Protein AF-A0A1G5HNE0-F1 (afdb_monomer_lite)

Foldseek 3Di:
DDDPDDDDDDPDDDAWDWDQDPNDIWIKGFDDWDQDVVVRGTDTDIDTPD

Structure (mmCIF, N/CA/C/O backbone):
data_AF-A0A1G5HNE0-F1
#
_entry.id   AF-A0A1G5HNE0-F1
#
loop_
_atom_site.group_PDB
_atom_site.id
_atom_site.type_symbol
_atom_site.label_atom_id
_atom_site.label_alt_id
_atom_site.label_comp_id
_atom_site.label_asym_id
_atom_site.label_entity_id
_atom_site.label_seq_id
_atom_site.pdbx_PDB_ins_code
_atom_site.Cartn_x
_atom_site.Cartn_y
_atom_site.Cartn_z
_atom_site.occupancy
_atom_site.B_iso_or_equiv
_atom_site.auth_seq_id
_atom_site.auth_comp_id
_atom_site.auth_asym_id
_atom_site.auth_atom_id
_atom_site.pdbx_PDB_model_num
ATOM 1 N N . MET A 1 1 ? -14.198 -12.528 -5.651 1.00 48.03 1 MET A N 1
ATOM 2 C CA . MET A 1 1 ? -14.404 -13.356 -4.445 1.00 48.03 1 MET A CA 1
ATOM 3 C C . MET A 1 1 ? -14.456 -12.402 -3.259 1.00 48.03 1 MET A C 1
ATOM 5 O O . MET A 1 1 ? -13.474 -11.708 -3.044 1.00 48.03 1 MET A O 1
ATOM 9 N N . TYR A 1 2 ? -15.610 -12.257 -2.601 1.00 46.12 2 TYR A N 1
ATOM 10 C CA . TYR A 1 2 ? -15.805 -11.338 -1.469 1.00 46.12 2 TYR A CA 1
ATOM 11 C C . TYR A 1 2 ? -15.958 -12.186 -0.209 1.00 46.12 2 TYR A C 1
ATOM 13 O O . TYR A 1 2 ? -16.844 -13.036 -0.148 1.00 46.12 2 TYR A O 1
ATOM 21 N N . MET A 1 3 ? -15.051 -12.022 0.747 1.00 53.19 3 MET A N 1
ATOM 22 C CA . MET A 1 3 ? -14.986 -12.855 1.942 1.00 53.19 3 MET A CA 1
ATOM 23 C C . MET A 1 3 ? -15.207 -11.939 3.148 1.00 53.19 3 MET A C 1
ATOM 25 O O . MET A 1 3 ? -14.441 -11.011 3.382 1.00 53.19 3 MET A O 1
ATOM 29 N N . ASN A 1 4 ? -16.325 -12.148 3.845 1.00 59.22 4 ASN A N 1
ATOM 30 C CA . ASN A 1 4 ? -16.923 -11.188 4.776 1.00 59.22 4 ASN A CA 1
ATOM 31 C C . ASN A 1 4 ? -16.483 -11.470 6.225 1.00 59.22 4 ASN A C 1
ATOM 33 O O . ASN A 1 4 ? -17.298 -11.788 7.088 1.00 59.22 4 ASN A O 1
ATOM 37 N N . PHE A 1 5 ? -15.174 -11.454 6.481 1.00 69.38 5 PHE A N 1
ATOM 38 C CA . PHE A 1 5 ? -14.615 -11.684 7.814 1.00 69.38 5 PHE A CA 1
ATOM 39 C C . PHE A 1 5 ? -13.462 -10.715 8.089 1.00 69.38 5 PHE A C 1
ATOM 41 O O . PHE A 1 5 ? -12.704 -10.352 7.192 1.00 69.38 5 PHE A O 1
ATOM 48 N N . LEU A 1 6 ? -13.347 -10.277 9.343 1.00 65.50 6 LEU A N 1
ATOM 49 C CA . LEU A 1 6 ? -12.301 -9.357 9.776 1.00 65.50 6 LEU A CA 1
ATOM 50 C C . LEU A 1 6 ? -11.014 -10.146 10.019 1.00 65.50 6 LEU A C 1
ATOM 52 O O . LEU A 1 6 ? -10.912 -10.917 10.975 1.00 65.50 6 LEU A O 1
ATOM 56 N N . VAL A 1 7 ? -10.033 -9.964 9.140 1.00 65.50 7 VAL A N 1
ATOM 57 C CA . VAL A 1 7 ? -8.708 -10.574 9.281 1.00 65.50 7 VAL A CA 1
ATOM 58 C C . VAL A 1 7 ? -7.851 -9.673 10.164 1.00 65.50 7 VAL A C 1
ATOM 60 O O . VAL A 1 7 ? -7.797 -8.460 9.957 1.00 65.50 7 VAL A O 1
ATOM 63 N N . LYS A 1 8 ? -7.168 -10.246 11.161 1.00 68.06 8 LYS A N 1
ATOM 64 C CA . LYS A 1 8 ? -6.147 -9.500 11.909 1.00 68.06 8 LYS A C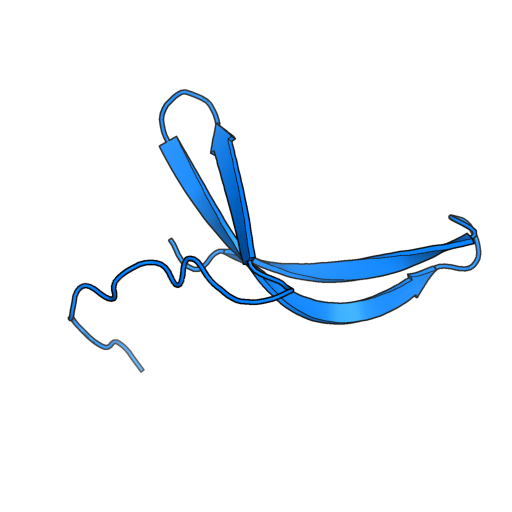A 1
ATOM 65 C C . LYS A 1 8 ? -5.051 -9.073 10.931 1.00 68.06 8 LYS A C 1
ATOM 67 O O . LYS A 1 8 ? -4.575 -9.906 10.162 1.00 68.06 8 LYS A O 1
ATOM 72 N N . ILE A 1 9 ? -4.654 -7.798 10.971 1.00 65.00 9 ILE A N 1
ATOM 73 C CA . ILE A 1 9 ? -3.528 -7.303 10.171 1.00 65.00 9 ILE A CA 1
ATOM 74 C C . ILE A 1 9 ? -2.290 -8.104 10.595 1.00 65.00 9 ILE A C 1
ATOM 76 O O . ILE A 1 9 ? -1.962 -8.095 11.785 1.00 65.00 9 ILE A O 1
ATOM 80 N N . PRO A 1 10 ? -1.620 -8.814 9.673 1.00 65.44 10 PRO A N 1
ATOM 81 C CA . PRO A 1 10 ? -0.439 -9.580 10.026 1.00 65.44 10 PRO A CA 1
ATOM 82 C C . PRO A 1 10 ? 0.649 -8.613 10.496 1.00 65.44 10 PRO A C 1
ATOM 84 O O . PRO A 1 10 ? 1.081 -7.734 9.754 1.00 65.44 10 PRO A O 1
ATOM 87 N N . THR A 1 11 ? 1.091 -8.760 11.741 1.00 60.53 11 THR A N 1
ATOM 88 C CA . THR A 1 11 ? 2.124 -7.907 12.350 1.00 60.53 11 THR A CA 1
ATOM 89 C C . THR A 1 11 ? 3.547 -8.335 11.972 1.00 60.53 11 THR A C 1
ATOM 91 O O . THR A 1 11 ? 4.504 -7.709 12.416 1.00 60.53 11 THR A O 1
ATOM 94 N N . GLY A 1 12 ? 3.696 -9.424 11.205 1.00 59.66 12 GLY A N 1
ATOM 95 C CA . GLY A 1 12 ? 4.914 -10.237 11.208 1.00 59.66 12 GLY A CA 1
ATOM 96 C C . GLY A 1 12 ? 5.637 -10.470 9.884 1.00 59.66 12 GLY A C 1
ATOM 97 O O . GLY A 1 12 ? 6.615 -11.205 9.908 1.00 59.66 12 GLY A O 1
ATOM 98 N N . GLU A 1 13 ? 5.236 -9.905 8.743 1.00 55.88 13 GLU A N 1
ATOM 99 C CA . GLU A 1 13 ? 5.839 -10.330 7.468 1.00 55.88 13 GLU A CA 1
ATOM 100 C C . GLU A 1 13 ? 6.371 -9.185 6.605 1.00 55.88 13 GLU A C 1
ATOM 102 O O . GLU A 1 13 ? 5.713 -8.168 6.362 1.00 55.88 13 GLU A O 1
ATOM 107 N N . ASN A 1 14 ? 7.602 -9.394 6.122 1.00 65.25 14 ASN A N 1
ATOM 108 C CA . ASN A 1 14 ? 8.243 -8.610 5.075 1.00 65.25 14 ASN A CA 1
ATOM 109 C C . ASN A 1 14 ? 7.244 -8.351 3.939 1.00 65.25 14 ASN A C 1
ATOM 111 O O . ASN A 1 14 ? 6.830 -9.280 3.254 1.00 65.25 14 ASN A O 1
ATOM 115 N N . GLY A 1 15 ? 6.881 -7.085 3.721 1.00 70.06 15 GLY A N 1
ATOM 116 C CA . GLY A 1 15 ? 5.996 -6.685 2.624 1.00 70.06 15 GLY A CA 1
ATOM 117 C C . GLY A 1 15 ? 4.705 -5.988 3.047 1.00 70.06 15 GLY A C 1
ATOM 118 O O . GLY A 1 15 ? 4.052 -5.407 2.186 1.00 70.06 15 GLY A O 1
ATOM 119 N N . ILE A 1 16 ? 4.351 -5.945 4.333 1.00 79.50 16 ILE A N 1
ATOM 120 C CA . ILE A 1 16 ? 3.202 -5.150 4.796 1.00 79.50 16 ILE A CA 1
ATOM 121 C C . ILE A 1 16 ? 3.667 -3.752 5.203 1.00 79.50 16 ILE A C 1
ATOM 123 O O . ILE A 1 16 ? 4.565 -3.588 6.024 1.00 79.50 16 ILE A O 1
ATOM 127 N N . THR A 1 17 ? 3.061 -2.722 4.616 1.00 80.12 17 THR A N 1
ATOM 128 C CA . THR A 1 17 ? 3.318 -1.316 4.952 1.00 80.12 17 THR A CA 1
ATOM 129 C C . THR A 1 17 ? 2.031 -0.655 5.415 1.00 80.12 17 THR A C 1
ATOM 131 O O . THR A 1 17 ? 1.052 -0.600 4.673 1.00 80.12 17 THR A O 1
ATOM 134 N N . ILE A 1 18 ? 2.047 -0.104 6.624 1.00 81.06 18 ILE A N 1
ATOM 135 C CA . ILE A 1 18 ? 0.917 0.624 7.200 1.00 81.06 18 ILE A CA 1
ATOM 136 C C . ILE A 1 18 ? 1.178 2.119 7.025 1.00 81.06 18 ILE A C 1
ATOM 138 O O . ILE A 1 18 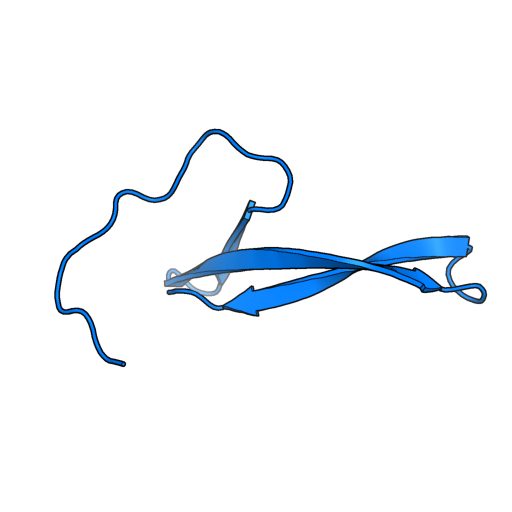? 2.235 2.617 7.416 1.00 81.06 18 ILE A O 1
ATOM 142 N N . LYS A 1 19 ? 0.230 2.843 6.427 1.00 82.69 19 LYS A N 1
ATOM 143 C CA . LYS A 1 19 ? 0.301 4.303 6.289 1.00 82.69 19 LYS A CA 1
ATOM 144 C C . LYS A 1 19 ? -0.929 4.944 6.905 1.00 82.69 19 LYS A C 1
ATOM 146 O O . LYS A 1 19 ? -2.048 4.649 6.498 1.00 82.69 19 LYS A O 1
ATOM 151 N N . ASN A 1 20 ? -0.717 5.861 7.843 1.00 82.94 20 ASN A N 1
ATOM 152 C CA . ASN A 1 20 ? -1.788 6.715 8.337 1.00 82.94 20 ASN A CA 1
ATOM 153 C C . ASN A 1 20 ? -1.846 7.985 7.483 1.00 82.94 20 ASN A C 1
ATOM 155 O O . ASN A 1 20 ? -0.880 8.747 7.426 1.00 82.94 20 ASN A O 1
ATOM 159 N N . ILE A 1 21 ? -2.960 8.187 6.787 1.00 84.75 21 ILE A N 1
ATOM 160 C CA . ILE A 1 21 ? -3.196 9.359 5.949 1.00 84.75 21 ILE A CA 1
ATOM 161 C C . ILE A 1 21 ? -4.486 10.006 6.441 1.00 84.75 21 ILE A C 1
ATOM 163 O O . ILE A 1 21 ? -5.560 9.419 6.329 1.00 84.75 21 ILE A O 1
ATOM 167 N N . LYS A 1 22 ? -4.382 11.229 6.977 1.00 84.12 22 LYS A N 1
ATOM 168 C CA . LYS A 1 22 ? -5.528 12.021 7.465 1.00 84.12 22 LYS A CA 1
ATOM 169 C C . LYS A 1 22 ? -6.431 11.246 8.448 1.00 84.12 22 LYS A C 1
ATOM 171 O O . LYS A 1 22 ? -7.651 11.334 8.368 1.00 84.12 22 LYS A O 1
ATOM 176 N N . GLY A 1 23 ? -5.839 10.448 9.342 1.00 83.50 23 GLY A N 1
ATOM 177 C CA . GLY A 1 23 ? -6.570 9.646 10.332 1.00 83.50 23 GLY A CA 1
ATOM 178 C C . GLY A 1 23 ? -7.120 8.317 9.803 1.00 83.50 23 GLY A C 1
ATOM 179 O O . GLY A 1 23 ? -7.591 7.505 10.593 1.00 83.50 23 GLY A O 1
ATOM 180 N N . THR A 1 24 ? -7.015 8.052 8.498 1.00 80.31 24 THR A N 1
ATOM 181 C CA . THR A 1 24 ? -7.366 6.756 7.906 1.00 80.31 24 THR A CA 1
ATOM 182 C C . THR A 1 24 ? -6.120 5.887 7.797 1.00 80.31 24 THR A C 1
ATOM 184 O O . THR A 1 24 ? -5.086 6.322 7.281 1.00 80.31 24 THR A O 1
ATOM 187 N N . THR A 1 25 ? -6.208 4.657 8.296 1.00 83.44 25 THR A N 1
ATOM 188 C CA . THR A 1 25 ? -5.099 3.701 8.257 1.00 83.44 25 THR A CA 1
ATOM 189 C C . THR A 1 25 ? -5.232 2.827 7.022 1.00 83.44 25 THR A C 1
ATOM 191 O O . THR A 1 25 ? -6.120 1.986 6.955 1.00 83.44 25 THR A O 1
ATOM 194 N N . TYR A 1 26 ? -4.330 3.016 6.066 1.00 81.25 26 TYR A N 1
ATOM 195 C CA . TYR A 1 26 ? -4.230 2.189 4.873 1.00 81.25 26 TYR A CA 1
ATOM 196 C C . TYR A 1 26 ? -3.191 1.099 5.084 1.00 81.25 26 TYR A C 1
ATOM 198 O O . TYR A 1 26 ? -2.070 1.364 5.535 1.00 81.25 26 TYR A O 1
ATOM 206 N N . VAL A 1 27 ? -3.553 -0.123 4.710 1.00 82.06 27 VAL A N 1
ATOM 207 C CA . VAL A 1 27 ? -2.656 -1.275 4.754 1.00 82.06 27 VAL A CA 1
ATOM 208 C C . VAL A 1 27 ? -2.298 -1.655 3.326 1.00 82.06 27 VAL A C 1
ATOM 210 O O . VAL A 1 27 ? -3.166 -1.970 2.514 1.00 82.06 27 VAL A O 1
ATOM 213 N N . TYR A 1 28 ? -1.008 -1.615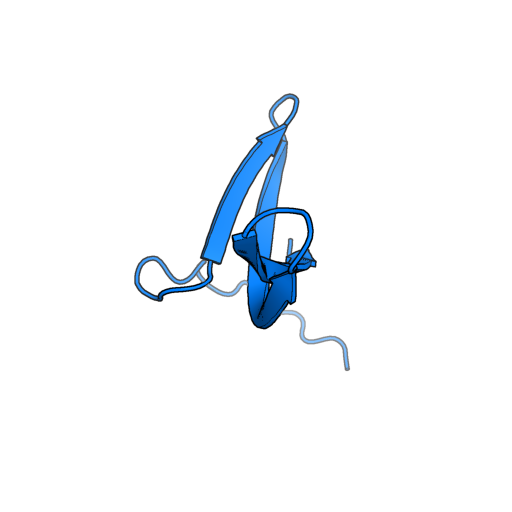 3.017 1.00 84.25 28 TYR A N 1
ATOM 214 C CA . TYR A 1 28 ? -0.467 -2.002 1.723 1.00 84.25 28 TYR A CA 1
ATOM 215 C C . TYR A 1 28 ? 0.266 -3.328 1.841 1.00 84.25 28 TYR A C 1
ATOM 217 O O . TYR A 1 28 ? 1.119 -3.487 2.712 1.00 84.25 28 TYR A O 1
ATOM 225 N N . TYR A 1 29 ? -0.022 -4.243 0.925 1.00 83.00 29 TYR A N 1
ATOM 226 C CA . TYR A 1 29 ? 0.691 -5.505 0.784 1.00 83.00 29 TYR A CA 1
ATOM 227 C C . TYR A 1 29 ? 1.588 -5.468 -0.453 1.00 83.00 29 TYR A C 1
ATOM 229 O O . TYR A 1 29 ? 1.113 -5.182 -1.554 1.00 83.00 29 TYR A O 1
ATOM 237 N N . ALA A 1 30 ? 2.882 -5.725 -0.271 1.00 83.50 30 ALA A N 1
ATOM 238 C CA . ALA A 1 30 ? 3.869 -5.844 -1.332 1.00 83.50 30 ALA A CA 1
ATOM 239 C C . ALA A 1 30 ? 4.016 -7.310 -1.749 1.00 83.50 30 ALA A C 1
ATOM 241 O O . ALA A 1 30 ? 4.531 -8.117 -0.981 1.00 83.50 30 ALA A O 1
ATOM 242 N N . TYR A 1 31 ? 3.600 -7.636 -2.972 1.00 82.38 31 TYR A N 1
ATOM 243 C CA . TYR A 1 31 ? 3.624 -9.010 -3.495 1.00 82.38 31 TYR A CA 1
ATOM 244 C C . TYR A 1 31 ? 4.798 -9.279 -4.446 1.00 82.38 31 TYR A C 1
ATOM 246 O O . TYR A 1 31 ? 5.156 -10.425 -4.691 1.00 82.38 31 TYR A O 1
ATOM 254 N N . GLU A 1 32 ? 5.409 -8.232 -4.999 1.00 82.62 32 GLU A N 1
ATOM 255 C CA . GLU A 1 32 ? 6.523 -8.346 -5.942 1.00 82.62 32 GLU A CA 1
ATOM 256 C C . GLU A 1 32 ? 7.492 -7.176 -5.741 1.00 82.62 32 GLU A C 1
ATOM 258 O O . GLU A 1 32 ? 7.099 -6.096 -5.292 1.00 82.62 32 GLU A O 1
ATOM 263 N N . ARG A 1 33 ? 8.767 -7.359 -6.096 1.00 84.75 3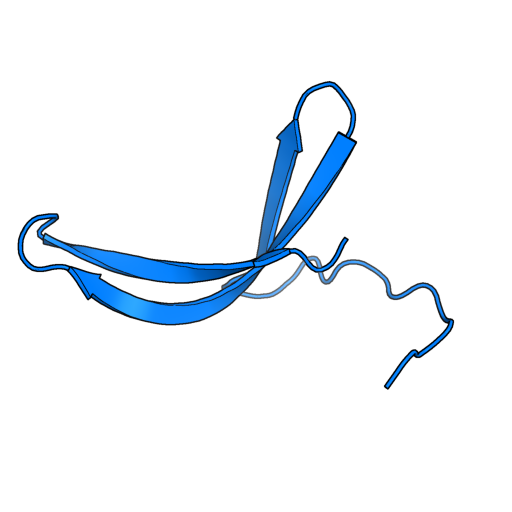3 ARG A N 1
ATOM 264 C CA . ARG A 1 33 ? 9.749 -6.271 -6.175 1.00 84.75 33 ARG A CA 1
ATOM 265 C C . ARG A 1 33 ? 10.380 -6.259 -7.559 1.00 84.75 33 ARG A C 1
ATOM 267 O O . ARG A 1 33 ? 10.924 -7.269 -7.990 1.00 84.75 33 ARG A O 1
ATOM 274 N N . LYS A 1 34 ? 10.346 -5.110 -8.230 1.00 88.50 34 LYS A N 1
ATOM 275 C CA . LYS A 1 34 ? 10.995 -4.905 -9.529 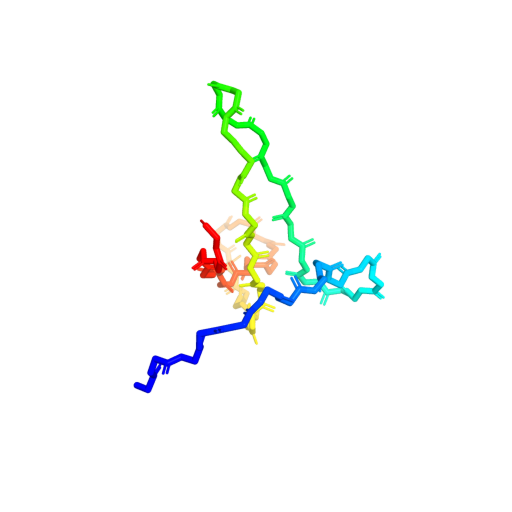1.00 88.50 34 LYS A CA 1
ATOM 276 C C . LYS A 1 34 ? 12.187 -3.972 -9.352 1.00 88.50 34 LYS A C 1
ATOM 278 O O . LYS A 1 34 ? 12.058 -2.928 -8.714 1.00 88.50 34 LYS A O 1
ATOM 283 N N . TYR A 1 35 ? 13.342 -4.347 -9.895 1.00 88.25 35 TYR A N 1
ATOM 284 C CA . TYR A 1 35 ? 14.504 -3.462 -9.924 1.00 88.25 35 TYR A CA 1
ATOM 285 C C . TYR A 1 35 ? 14.238 -2.279 -10.860 1.00 88.25 35 TYR A C 1
ATOM 287 O O . TYR A 1 35 ? 13.822 -2.477 -12.003 1.00 88.25 35 TYR A O 1
ATOM 295 N N . ASP A 1 36 ? 14.446 -1.066 -10.356 1.00 89.00 36 ASP A N 1
ATOM 296 C CA . ASP A 1 36 ? 14.327 0.177 -11.112 1.00 89.00 36 ASP A CA 1
ATOM 297 C C . ASP A 1 36 ? 15.750 0.732 -11.333 1.00 89.00 36 ASP A C 1
ATOM 299 O O . ASP A 1 36 ? 16.410 1.116 -10.358 1.00 89.00 36 ASP A O 1
ATOM 303 N N . PRO A 1 37 ? 16.272 0.697 -12.575 1.00 88.62 37 PRO A N 1
ATOM 304 C CA . PRO A 1 37 ? 17.653 1.077 -12.863 1.00 88.62 37 PRO A CA 1
ATOM 305 C C . PRO A 1 37 ? 17.906 2.581 -12.702 1.00 88.62 37 PRO A C 1
ATOM 307 O O . PRO A 1 37 ? 19.014 2.960 -12.323 1.00 88.62 37 PRO A O 1
ATOM 310 N N . ASP A 1 38 ? 16.894 3.428 -12.911 1.00 92.12 38 ASP A N 1
ATOM 311 C CA . ASP A 1 38 ? 16.992 4.878 -12.711 1.00 92.12 38 ASP A CA 1
ATOM 312 C C . ASP A 1 38 ? 17.145 5.216 -11.225 1.00 92.12 38 ASP A C 1
ATOM 314 O O . ASP A 1 38 ? 17.971 6.042 -10.828 1.00 92.12 38 ASP A O 1
ATOM 318 N N . LYS A 1 39 ? 16.376 4.526 -10.378 1.00 88.12 39 LYS A N 1
ATOM 319 C CA . LYS A 1 39 ? 16.401 4.711 -8.923 1.00 88.12 39 LYS A CA 1
ATOM 320 C C . LYS A 1 39 ? 17.532 3.949 -8.234 1.00 88.12 39 LYS A C 1
ATOM 322 O O . LYS A 1 39 ? 17.861 4.267 -7.094 1.00 88.12 39 LYS A O 1
ATOM 327 N N . LYS A 1 40 ? 18.137 2.967 -8.911 1.00 90.81 40 LYS A N 1
ATOM 328 C CA . LYS A 1 40 ? 19.195 2.076 -8.398 1.00 90.81 40 LYS A CA 1
ATOM 329 C C . LYS A 1 40 ? 18.777 1.244 -7.176 1.00 90.81 40 LYS A C 1
ATOM 331 O O . LYS A 1 40 ? 19.628 0.799 -6.408 1.00 90.81 40 LYS A O 1
ATOM 336 N N . TYR A 1 41 ? 17.479 0.998 -6.998 1.00 87.00 41 TYR A N 1
ATOM 337 C CA . TYR A 1 41 ? 16.954 0.113 -5.955 1.00 87.00 41 TYR A CA 1
ATOM 338 C C . TYR A 1 41 ? 15.682 -0.609 -6.406 1.00 87.00 41 TYR A C 1
ATOM 340 O O . TYR A 1 41 ? 14.983 -0.190 -7.328 1.00 87.00 41 TYR A O 1
ATOM 348 N N . SER A 1 42 ? 15.361 -1.715 -5.732 1.00 86.88 42 SER A N 1
ATOM 349 C CA . SER A 1 42 ? 14.154 -2.491 -6.021 1.00 86.88 42 SER A CA 1
ATOM 350 C C . SER A 1 42 ? 12.915 -1.826 -5.436 1.00 86.88 42 SER A C 1
ATOM 352 O O . SER A 1 42 ? 12.792 -1.698 -4.213 1.00 86.88 42 SER A O 1
ATOM 354 N N . VAL A 1 43 ? 11.973 -1.461 -6.302 1.00 86.12 43 VAL A N 1
ATOM 355 C CA . VAL A 1 43 ? 10.684 -0.868 -5.940 1.00 86.12 43 VAL A CA 1
ATOM 356 C C . VAL A 1 43 ? 9.655 -1.986 -5.723 1.00 86.12 43 VAL A C 1
ATOM 358 O O . VAL A 1 43 ? 9.486 -2.840 -6.598 1.00 86.12 43 VAL A O 1
ATOM 361 N N . PRO A 1 44 ? 8.967 -2.025 -4.568 1.00 85.81 44 PRO A N 1
ATOM 362 C CA . PRO A 1 44 ? 7.892 -2.981 -4.342 1.00 85.81 44 PRO A CA 1
ATOM 363 C C . PRO A 1 44 ? 6.636 -2.595 -5.133 1.00 85.81 44 PRO A C 1
ATOM 365 O O . PRO A 1 44 ? 6.248 -1.426 -5.150 1.00 85.81 44 PRO A O 1
ATOM 368 N N . LYS A 1 45 ? 5.965 -3.576 -5.740 1.00 85.06 45 LYS A N 1
ATOM 369 C CA . LYS A 1 45 ? 4.579 -3.428 -6.192 1.00 85.06 45 LYS A CA 1
ATOM 370 C C . LYS A 1 45 ? 3.660 -3.682 -5.011 1.00 85.06 45 LYS A C 1
ATOM 372 O O . LYS A 1 45 ? 3.721 -4.753 -4.411 1.00 85.06 45 LYS A O 1
ATOM 377 N N . THR A 1 46 ? 2.828 -2.700 -4.689 1.00 85.44 46 THR A N 1
ATOM 378 C CA . THR A 1 46 ? 1.922 -2.748 -3.544 1.00 85.44 46 THR A CA 1
ATOM 379 C C . THR A 1 46 ? 0.461 -2.667 -3.970 1.00 85.44 46 THR A C 1
ATOM 381 O O . THR A 1 46 ? 0.121 -2.000 -4.946 1.00 85.44 46 THR A O 1
ATOM 384 N N . THR A 1 47 ? -0.413 -3.312 -3.201 1.00 80.69 47 THR A N 1
ATOM 385 C CA . THR A 1 47 ? -1.873 -3.219 -3.337 1.00 80.69 47 THR A CA 1
ATOM 386 C C . THR A 1 47 ? -2.483 -2.864 -1.984 1.00 80.69 47 THR A C 1
ATOM 388 O O . THR A 1 47 ? -2.029 -3.368 -0.957 1.00 80.69 47 THR A O 1
ATOM 391 N N . SER A 1 48 ? -3.480 -1.974 -1.966 1.00 81.19 48 SER A N 1
ATOM 392 C CA . SER A 1 48 ? -4.243 -1.649 -0.756 1.00 81.19 48 SER A CA 1
ATOM 393 C C . SER A 1 48 ? -5.192 -2.793 -0.411 1.00 81.19 48 SER A C 1
ATOM 395 O O . SER A 1 48 ? -5.992 -3.200 -1.254 1.00 81.19 48 SER A O 1
ATOM 397 N N . ILE A 1 49 ? -5.102 -3.295 0.816 1.00 79.94 49 ILE A N 1
ATOM 398 C CA . ILE A 1 49 ? -5.930 -4.397 1.331 1.00 79.94 49 ILE A CA 1
ATOM 399 C C . ILE A 1 49 ? -6.857 -3.953 2.475 1.00 79.94 49 ILE A C 1
ATOM 401 O O . ILE A 1 49 ? -7.389 -4.794 3.193 1.00 79.94 49 ILE A O 1
ATOM 405 N N . GLY A 1 50 ? -7.042 -2.640 2.643 1.00 61.91 50 GLY A N 1
ATOM 406 C CA . GLY A 1 50 ? -7.886 -2.025 3.666 1.00 61.91 50 GLY A CA 1
ATOM 407 C C . GLY A 1 50 ? -8.346 -0.639 3.259 1.00 61.91 50 GLY A C 1
ATOM 408 O O . GLY A 1 50 ? -7.583 0.025 2.515 1.00 61.91 50 GLY A O 1
#

Radius of gyration: 13.47 Å; chains: 1; bounding box: 36×25×25 Å

Sequence (50 aa):
MYMNFLVKIPTGENGITIKNIKGTTYVYYAYE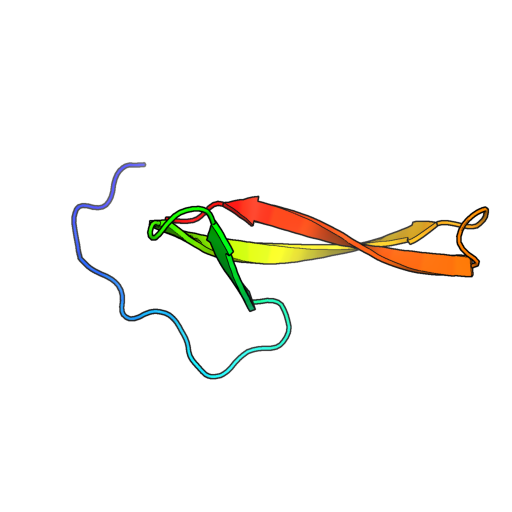RKYDPDKKYSVPKTTSIG

pLDDT: mean 76.97, std 11.84, range [46.12, 92.12]

Secondary structure (DSSP, 8-state):
----S-PPPPSS-TTEEEEEETTEEEEEEEEEEEEETTTTEEEEEEEE--